Protein AF-A0A4W3GXU7-F1 (afdb_monomer_lite)

Organism: Callorhinchus milii (NCBI:txid7868)

pLDDT: mean 73.42, std 21.97, range [30.02, 97.31]

InterPro domains:
  IPR004870 Nucleoporin, Nup155-like [PTHR10350] (1-110)
  IPR014908 Nucleoporin, Nup133/Nup155-like, N-terminal [PF08801] (3-109)

Foldseek 3Di:
DDDDPDDPDDDDPVPWDWQDWDAAPVGWIWTWTLQRWIKTWDAADDADPPRDRIDIATPVDDPVPVVDPPVCVVVNVDRFTFNDWDADNVQQWIWTATPQGKIKIWRHDPDPNDIAIWTWDFHDPDDPDDDDGFGWTWGQDPNDTDTDGD

Secondary structure (DSSP, 8-state):
----SS-S-----TTPPEEEEEE-TT--EEEEETTS-EEEEEE-SS-BTTB-SEEEEESS--TTGGGS-HHHHTTT-S---EEEEEEETTTTEEEEEETT-EEEEEEEPSSTT-EEEEEEE-----SSS------EEEEEETTEEEEEE-

Sequence (150 aa):
MQLLPDPLYSIPTDNTYLLAVTATDTGRIFLAGKDGCLYEIAYQAEAGWFSQRCRKINHSKSSLSFLVPSVLQFTFSEDDPIVQIAIDNSRNILYTRSERGVLQVLGLSEVVGVTGRAVVKWRSDGGCDGGRWGLGVAVMQDGGWWAGLH

Radius of gyration: 17.73 Å; chains: 1; bounding box: 51×45×39 Å

Structure (mmCIF, N/CA/C/O backbone):
data_AF-A0A4W3GXU7-F1
#
_entry.id   AF-A0A4W3GXU7-F1
#
loop_
_atom_site.group_PDB
_atom_site.id
_atom_site.type_symbol
_atom_site.label_atom_id
_atom_site.label_alt_id
_atom_site.label_comp_id
_atom_site.label_asym_id
_atom_site.label_entity_id
_atom_site.label_seq_id
_atom_site.pdbx_PDB_ins_code
_atom_site.Cartn_x
_atom_site.Cartn_y
_atom_site.Cartn_z
_atom_site.occupancy
_atom_site.B_iso_or_equiv
_atom_site.auth_seq_id
_atom_site.auth_comp_id
_atom_site.auth_asym_id
_atom_site.auth_atom_id
_atom_site.pdbx_PDB_model_num
ATOM 1 N N . MET A 1 1 ? 1.043 -22.801 -15.340 1.00 76.06 1 MET A N 1
ATOM 2 C CA . MET A 1 1 ? 1.556 -21.727 -14.464 1.00 76.06 1 MET A CA 1
ATOM 3 C C . MET A 1 1 ? 3.051 -21.948 -14.320 1.00 76.06 1 MET A C 1
ATOM 5 O O . MET A 1 1 ? 3.429 -23.037 -13.912 1.00 76.06 1 MET A O 1
ATOM 9 N N . GLN A 1 2 ? 3.882 -20.994 -14.737 1.00 88.38 2 GLN A N 1
ATOM 10 C CA . GLN A 1 2 ? 5.342 -21.075 -14.633 1.00 88.38 2 GLN A CA 1
ATOM 11 C C . GLN A 1 2 ? 5.803 -19.963 -13.693 1.00 88.38 2 GLN A C 1
ATOM 13 O O . GLN A 1 2 ? 5.392 -18.817 -13.862 1.00 88.38 2 GLN A O 1
ATOM 18 N N . LEU A 1 3 ? 6.609 -20.313 -12.694 1.00 88.06 3 LEU A N 1
ATOM 19 C CA . LEU A 1 3 ? 7.174 -19.375 -11.731 1.00 88.06 3 LEU A CA 1
ATOM 20 C C . LEU A 1 3 ? 8.669 -19.235 -12.005 1.00 88.06 3 LEU A C 1
ATOM 22 O O . LEU A 1 3 ? 9.339 -20.225 -12.302 1.00 88.06 3 LEU A O 1
ATOM 26 N N . LEU A 1 4 ? 9.177 -18.008 -11.925 1.00 90.31 4 LEU A N 1
ATOM 27 C CA . LEU A 1 4 ? 10.616 -17.772 -11.925 1.00 90.31 4 LEU A CA 1
ATOM 28 C C . LEU A 1 4 ? 11.176 -18.184 -10.553 1.00 90.31 4 LEU A C 1
ATOM 30 O O . LEU A 1 4 ? 10.525 -17.904 -9.544 1.00 90.31 4 LEU A O 1
ATOM 34 N N . PRO A 1 5 ? 12.338 -18.857 -10.499 1.00 90.56 5 PRO A N 1
ATOM 35 C CA . PRO A 1 5 ? 12.931 -19.291 -9.235 1.00 90.56 5 PRO A CA 1
ATOM 36 C C . PRO A 1 5 ? 13.410 -18.106 -8.388 1.00 90.56 5 PRO A C 1
ATOM 38 O O . PRO A 1 5 ? 13.299 -18.149 -7.165 1.00 90.56 5 PRO A O 1
ATOM 41 N N . ASP A 1 6 ? 13.881 -17.040 -9.039 1.00 90.19 6 ASP A N 1
ATOM 42 C CA . ASP A 1 6 ? 14.422 -15.859 -8.375 1.00 90.19 6 ASP A CA 1
ATOM 43 C C . ASP A 1 6 ? 13.421 -14.692 -8.388 1.00 90.19 6 ASP A C 1
ATOM 45 O O . ASP A 1 6 ? 12.804 -14.409 -9.426 1.00 90.19 6 ASP A O 1
ATOM 49 N N . PRO A 1 7 ? 13.255 -13.975 -7.260 1.00 87.75 7 PRO A N 1
ATOM 50 C CA . PRO A 1 7 ? 12.378 -12.817 -7.201 1.00 87.75 7 PRO A CA 1
ATOM 51 C C . PRO A 1 7 ? 12.938 -11.671 -8.051 1.00 87.75 7 PRO A C 1
ATOM 53 O O . PRO A 1 7 ? 14.079 -11.247 -7.881 1.00 87.75 7 PRO A O 1
ATOM 56 N N . LEU A 1 8 ? 12.102 -11.115 -8.933 1.00 87.44 8 LEU A N 1
ATOM 57 C CA . LEU A 1 8 ? 12.477 -9.972 -9.778 1.00 87.44 8 LEU A CA 1
ATOM 58 C C . LEU A 1 8 ? 12.720 -8.690 -8.970 1.00 87.44 8 LEU A C 1
ATOM 60 O O . LEU A 1 8 ? 13.544 -7.860 -9.354 1.00 87.44 8 LEU A O 1
ATOM 64 N N . TYR A 1 9 ? 11.998 -8.526 -7.861 1.00 90.44 9 TYR A N 1
ATOM 65 C CA . TYR A 1 9 ? 12.075 -7.357 -6.995 1.00 90.44 9 TYR A CA 1
ATOM 66 C C . TYR A 1 9 ? 12.055 -7.779 -5.527 1.00 90.44 9 TYR A C 1
ATOM 68 O O . TYR A 1 9 ? 11.323 -8.691 -5.146 1.00 90.44 9 TYR A O 1
ATOM 76 N N . SER A 1 10 ? 12.829 -7.075 -4.703 1.00 89.56 10 SER A N 1
ATOM 77 C CA . SER A 1 10 ? 12.830 -7.216 -3.248 1.00 89.56 10 SER A CA 1
ATOM 78 C C . SER A 1 10 ? 12.855 -5.831 -2.611 1.00 89.56 10 SER A C 1
ATOM 80 O O . SER A 1 10 ? 13.608 -4.960 -3.045 1.00 89.56 10 SER A O 1
ATOM 82 N N . ILE A 1 11 ? 12.003 -5.621 -1.609 1.00 91.50 11 ILE A N 1
ATOM 83 C CA . ILE A 1 11 ? 11.901 -4.373 -0.851 1.00 91.50 11 ILE A CA 1
ATOM 84 C C . ILE A 1 11 ? 11.815 -4.720 0.637 1.00 91.50 11 ILE A C 1
ATOM 86 O O . ILE A 1 11 ? 11.010 -5.579 1.008 1.00 91.50 11 ILE A O 1
ATOM 90 N N . PRO A 1 12 ? 12.573 -4.031 1.507 1.00 91.81 12 PRO A N 1
ATOM 91 C CA . PRO A 1 12 ? 12.447 -4.203 2.945 1.00 91.81 12 PRO A CA 1
ATOM 92 C C . PRO A 1 12 ? 11.110 -3.656 3.469 1.00 91.81 12 PRO A C 1
ATOM 94 O O . PRO A 1 12 ? 10.618 -2.586 3.094 1.00 91.81 12 PRO A O 1
ATOM 97 N N . THR A 1 13 ? 10.518 -4.376 4.417 1.00 89.62 13 THR A N 1
ATOM 98 C CA . THR A 1 13 ? 9.303 -3.925 5.108 1.00 89.62 13 THR A CA 1
ATOM 99 C C . THR A 1 13 ? 9.591 -2.904 6.211 1.00 89.62 13 THR A C 1
ATOM 101 O O . THR A 1 13 ? 8.652 -2.335 6.756 1.00 89.62 13 THR A O 1
ATOM 104 N N . ASP A 1 14 ? 10.862 -2.597 6.487 1.00 88.31 14 ASP A N 1
ATOM 105 C CA . ASP A 1 14 ? 11.323 -1.658 7.522 1.00 88.31 14 ASP A CA 1
ATOM 106 C C . ASP A 1 14 ? 10.678 -1.936 8.890 1.00 88.31 14 ASP A C 1
ATOM 108 O O . ASP A 1 14 ? 10.108 -1.052 9.524 1.00 88.31 14 ASP A O 1
ATOM 112 N N . ASN A 1 15 ? 10.706 -3.206 9.312 1.00 87.88 15 ASN A N 1
ATOM 113 C CA . ASN A 1 15 ? 10.102 -3.710 10.555 1.00 87.88 15 ASN A CA 1
ATOM 114 C C . ASN A 1 15 ? 8.588 -3.455 10.700 1.00 87.88 15 ASN A C 1
ATOM 116 O O . ASN A 1 15 ? 8.032 -3.625 11.784 1.00 87.88 15 ASN A O 1
ATOM 120 N N . THR A 1 16 ? 7.901 -3.095 9.615 1.00 89.81 16 THR A N 1
ATOM 121 C CA . THR A 1 16 ? 6.445 -2.945 9.598 1.00 89.81 16 THR A CA 1
ATOM 122 C C . THR A 1 16 ? 5.798 -4.253 9.161 1.00 89.81 16 THR A C 1
ATOM 124 O O . THR A 1 16 ? 6.088 -4.775 8.084 1.00 89.81 16 THR A O 1
ATOM 127 N N . TYR A 1 17 ? 4.893 -4.787 9.980 1.00 93.06 17 TYR A N 1
ATOM 128 C CA . TYR A 1 17 ? 4.062 -5.919 9.576 1.00 93.06 17 TYR A CA 1
ATOM 129 C C . TYR A 1 17 ? 3.028 -5.456 8.551 1.00 93.06 17 TYR A C 1
ATOM 131 O O . TYR A 1 17 ? 2.272 -4.520 8.813 1.00 93.06 17 TYR A O 1
ATOM 139 N N . LEU A 1 18 ? 2.998 -6.116 7.395 1.00 95.31 18 LEU A N 1
ATOM 140 C CA . LEU A 1 18 ? 2.018 -5.859 6.346 1.00 95.31 18 LEU A CA 1
ATOM 141 C C . LEU A 1 18 ? 0.809 -6.773 6.563 1.00 95.31 18 LEU A C 1
ATOM 143 O O . LEU A 1 18 ? 0.961 -7.990 6.629 1.00 95.31 18 LEU A O 1
ATOM 147 N N . LEU A 1 19 ? -0.375 -6.183 6.706 1.00 95.94 19 LEU A N 1
ATOM 148 C CA . LEU A 1 19 ? -1.610 -6.877 7.081 1.00 95.94 19 LEU A CA 1
ATOM 149 C C . LEU A 1 19 ? -2.498 -7.214 5.881 1.00 95.94 19 LEU A C 1
ATOM 151 O O . LEU A 1 19 ? -3.242 -8.189 5.921 1.00 95.94 19 LEU A O 1
ATOM 155 N N . ALA A 1 20 ? -2.417 -6.425 4.812 1.00 95.75 20 ALA A N 1
ATOM 156 C CA . ALA A 1 20 ? -3.168 -6.649 3.585 1.00 95.75 20 ALA A CA 1
ATOM 157 C C . ALA A 1 20 ? -2.375 -6.167 2.367 1.00 95.75 20 ALA A C 1
ATOM 159 O O . ALA A 1 20 ? -1.581 -5.229 2.460 1.00 95.75 20 ALA A O 1
ATOM 160 N N . VAL A 1 21 ? -2.632 -6.797 1.223 1.00 96.81 21 VAL A N 1
ATOM 161 C CA . VAL A 1 21 ? -2.123 -6.401 -0.092 1.00 96.81 21 VAL A CA 1
ATOM 162 C C . VAL A 1 21 ? -3.278 -6.370 -1.081 1.00 96.81 21 VAL A C 1
ATOM 164 O O . VAL A 1 21 ? -4.160 -7.227 -1.045 1.00 96.81 21 VAL A O 1
ATOM 167 N N . THR A 1 22 ? -3.282 -5.377 -1.958 1.00 97.31 22 THR A N 1
ATOM 168 C CA . THR A 1 22 ? -4.225 -5.294 -3.074 1.00 97.31 22 THR A CA 1
ATOM 169 C C . THR A 1 22 ? -3.570 -4.593 -4.260 1.00 97.31 22 THR A C 1
ATOM 171 O O . THR A 1 22 ? -2.503 -3.991 -4.114 1.00 97.31 22 THR A O 1
ATOM 174 N N . ALA A 1 23 ? -4.190 -4.674 -5.432 1.00 95.81 23 ALA A N 1
ATOM 175 C CA . ALA A 1 23 ? -3.689 -4.032 -6.635 1.00 95.81 23 ALA A CA 1
ATOM 176 C C . ALA A 1 23 ? -4.809 -3.417 -7.479 1.00 95.81 23 ALA A C 1
ATOM 178 O O . ALA A 1 23 ? -5.954 -3.872 -7.436 1.00 95.81 23 ALA A O 1
ATOM 179 N N . THR A 1 24 ? -4.463 -2.383 -8.244 1.00 95.50 24 THR A N 1
ATOM 180 C CA . THR A 1 24 ? -5.329 -1.824 -9.290 1.00 95.50 24 THR A CA 1
ATOM 181 C C . THR A 1 24 ? -5.250 -2.668 -10.561 1.00 95.50 24 THR A C 1
ATOM 183 O O . THR A 1 24 ? -4.311 -3.442 -10.759 1.00 95.50 24 THR A O 1
ATOM 186 N N . ASP A 1 25 ? -6.205 -2.476 -11.467 1.00 95.00 25 ASP A N 1
ATOM 187 C CA . ASP A 1 25 ? -6.162 -3.031 -12.830 1.00 95.00 25 ASP A CA 1
ATOM 188 C C . ASP A 1 25 ? -4.973 -2.512 -13.662 1.00 95.00 25 ASP A C 1
ATOM 190 O O . ASP A 1 25 ? -4.452 -3.219 -14.522 1.00 95.00 25 ASP A O 1
ATOM 194 N N . THR A 1 26 ? -4.487 -1.312 -13.346 1.00 91.75 26 THR A N 1
ATOM 195 C CA . THR A 1 26 ? -3.269 -0.711 -13.906 1.00 91.75 26 THR A CA 1
ATOM 196 C C . THR A 1 26 ? -1.969 -1.283 -13.330 1.00 91.75 26 THR A C 1
ATOM 198 O O . THR A 1 26 ? -0.884 -0.877 -13.744 1.00 91.75 26 THR A O 1
ATOM 201 N N . GLY A 1 27 ? -2.045 -2.228 -12.386 1.00 92.44 27 GLY A N 1
ATOM 202 C CA . GLY A 1 27 ? -0.886 -2.922 -11.816 1.00 92.44 27 GLY A CA 1
ATOM 203 C C . GLY A 1 27 ? -0.228 -2.224 -10.622 1.00 92.44 27 GLY A C 1
ATOM 204 O O . GLY A 1 27 ? 0.802 -2.682 -10.138 1.00 92.44 27 GLY A O 1
ATOM 205 N N . ARG A 1 28 ? -0.802 -1.140 -10.092 1.00 94.50 28 ARG A N 1
ATOM 206 C CA . ARG A 1 28 ? -0.280 -0.500 -8.872 1.00 94.50 28 ARG A CA 1
ATOM 207 C C . ARG A 1 28 ? -0.553 -1.397 -7.675 1.00 94.50 28 ARG A C 1
ATOM 209 O O . ARG A 1 28 ? -1.663 -1.900 -7.541 1.00 94.50 28 ARG A O 1
ATOM 216 N N . ILE A 1 29 ? 0.429 -1.566 -6.793 1.00 95.81 29 ILE A N 1
ATOM 217 C CA . ILE A 1 29 ? 0.332 -2.463 -5.634 1.00 95.81 29 ILE A CA 1
ATOM 218 C C . ILE A 1 29 ? 0.310 -1.637 -4.352 1.00 95.81 29 ILE A C 1
ATOM 220 O O . ILE A 1 29 ? 1.213 -0.834 -4.110 1.00 95.81 29 ILE A O 1
ATOM 224 N N . PHE A 1 30 ? -0.689 -1.884 -3.510 1.00 96.56 30 PHE A N 1
ATOM 225 C CA . PHE A 1 30 ? -0.872 -1.220 -2.225 1.00 96.56 30 PHE A CA 1
ATOM 226 C C . PHE A 1 30 ? -0.776 -2.207 -1.069 1.00 96.56 30 PHE A C 1
ATOM 228 O O . PHE A 1 30 ? -1.249 -3.341 -1.163 1.00 96.56 30 PHE A O 1
ATOM 235 N N . LEU A 1 31 ? -0.188 -1.754 0.036 1.00 96.69 31 LEU A N 1
ATOM 236 C CA . LEU A 1 31 ? 0.035 -2.542 1.241 1.00 96.69 31 LEU A CA 1
ATOM 237 C C . LEU A 1 31 ? -0.496 -1.799 2.468 1.00 96.69 31 LEU A C 1
ATOM 239 O O . LEU A 1 31 ? -0.266 -0.600 2.628 1.00 96.69 31 LEU A O 1
ATOM 243 N N . ALA A 1 32 ? -1.166 -2.529 3.351 1.00 95.38 32 ALA A N 1
ATOM 244 C CA . ALA A 1 32 ? -1.626 -2.030 4.639 1.00 95.38 32 ALA A CA 1
ATOM 245 C C . ALA A 1 32 ? -0.601 -2.356 5.723 1.00 95.38 32 ALA A C 1
ATOM 247 O O . ALA A 1 32 ? -0.272 -3.526 5.916 1.00 95.38 32 ALA A O 1
ATOM 248 N N . GLY A 1 33 ? -0.106 -1.349 6.434 1.00 93.44 33 GLY A N 1
ATOM 249 C CA . GLY A 1 33 ? 0.798 -1.526 7.563 1.00 93.44 33 GLY A CA 1
ATOM 250 C C . GLY A 1 33 ? 0.072 -1.619 8.906 1.00 93.44 33 GLY A C 1
ATOM 251 O O . GLY A 1 33 ? -0.959 -0.979 9.137 1.00 93.44 33 GLY A O 1
ATOM 252 N N . LYS A 1 34 ? 0.650 -2.403 9.823 1.00 92.69 34 LYS A N 1
ATOM 253 C CA . LYS A 1 34 ? 0.233 -2.465 11.234 1.00 92.69 34 LYS A CA 1
ATOM 254 C C . LYS A 1 34 ? 0.436 -1.135 11.971 1.00 92.69 34 LYS A C 1
ATOM 256 O O . LYS A 1 34 ? -0.255 -0.859 12.937 1.00 92.69 34 LYS A O 1
ATOM 261 N N . ASP A 1 35 ? 1.337 -0.301 11.475 1.00 88.81 35 ASP A N 1
ATOM 262 C CA . ASP A 1 35 ? 1.608 1.069 11.924 1.00 88.81 35 ASP A CA 1
ATOM 263 C C . ASP A 1 35 ? 0.558 2.094 11.440 1.00 88.81 35 ASP A C 1
ATOM 265 O O . ASP A 1 35 ? 0.801 3.302 11.449 1.00 88.81 35 ASP A O 1
ATOM 269 N N . GLY A 1 36 ? -0.577 1.627 10.908 1.00 88.81 36 GLY A N 1
ATOM 270 C CA . GLY A 1 36 ? -1.623 2.482 10.347 1.00 88.81 36 GLY A CA 1
ATOM 271 C C . GLY A 1 36 ? -1.227 3.195 9.050 1.00 88.81 36 GLY A C 1
ATOM 272 O O . GLY A 1 36 ? -1.917 4.121 8.610 1.00 88.81 36 GLY A O 1
ATOM 273 N N . CYS A 1 37 ? -0.119 2.799 8.41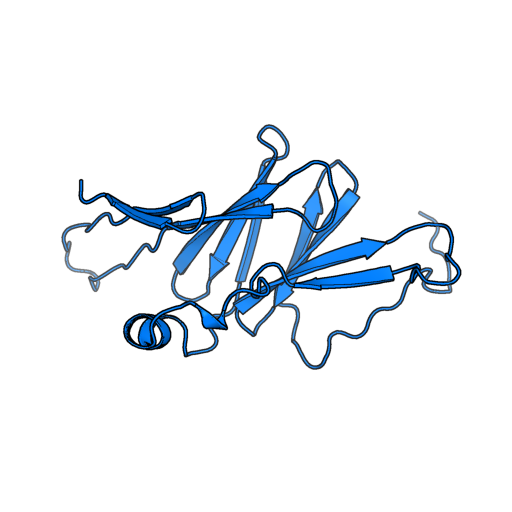3 1.00 89.31 37 CYS A N 1
ATOM 274 C CA . CYS A 1 37 ? 0.334 3.417 7.173 1.00 89.31 37 CYS A CA 1
ATOM 275 C C . CYS A 1 37 ? -0.130 2.651 5.929 1.00 89.31 37 CYS A C 1
ATOM 277 O O . CYS A 1 37 ? -0.059 1.425 5.859 1.00 89.31 37 CYS A O 1
ATOM 279 N N . LEU A 1 38 ? -0.581 3.395 4.916 1.00 92.38 38 LEU A N 1
ATOM 280 C CA . LEU A 1 38 ? -0.797 2.872 3.572 1.00 92.38 38 LEU A CA 1
ATOM 281 C C . LEU A 1 38 ? 0.492 3.041 2.769 1.00 92.38 38 LEU A C 1
ATOM 283 O O . LEU A 1 38 ? 1.032 4.148 2.672 1.00 92.38 38 LEU A O 1
ATOM 287 N N . TYR A 1 39 ? 0.949 1.956 2.159 1.00 93.88 39 TYR A N 1
ATOM 288 C CA . TYR A 1 39 ? 2.136 1.942 1.318 1.00 93.88 39 TYR A CA 1
ATOM 289 C C . TYR A 1 39 ? 1.784 1.612 -0.130 1.00 93.88 39 TYR A C 1
ATOM 291 O O . TYR A 1 39 ? 0.884 0.818 -0.386 1.00 93.88 39 TYR A O 1
ATOM 299 N N . GLU A 1 40 ? 2.523 2.182 -1.075 1.00 94.69 40 GLU A N 1
ATOM 300 C CA . GLU A 1 40 ? 2.505 1.804 -2.489 1.00 94.69 40 GLU A CA 1
ATOM 301 C C . GLU A 1 40 ? 3.878 1.261 -2.885 1.00 94.69 40 GLU A C 1
ATOM 303 O O . GLU A 1 40 ? 4.912 1.857 -2.566 1.00 94.69 40 GLU A O 1
ATOM 308 N N . ILE A 1 41 ? 3.892 0.129 -3.586 1.00 94.69 41 ILE A N 1
ATOM 309 C CA . ILE A 1 41 ? 5.103 -0.411 -4.196 1.00 94.69 41 ILE A CA 1
ATOM 310 C C . ILE A 1 41 ? 5.191 0.105 -5.625 1.00 94.69 41 ILE A C 1
ATOM 312 O O . ILE A 1 41 ? 4.437 -0.312 -6.501 1.00 94.69 41 ILE A O 1
ATOM 316 N N . ALA A 1 42 ? 6.136 1.011 -5.850 1.00 92.19 42 ALA A N 1
ATOM 317 C CA . ALA A 1 42 ? 6.450 1.525 -7.170 1.00 92.19 42 ALA A CA 1
ATOM 318 C C . ALA A 1 42 ? 7.604 0.717 -7.759 1.00 92.19 42 ALA A C 1
ATOM 320 O O . ALA A 1 42 ? 8.689 0.682 -7.176 1.00 92.19 42 ALA A O 1
ATOM 321 N N . TYR A 1 43 ? 7.375 0.094 -8.910 1.00 92.50 43 TYR A N 1
ATOM 322 C CA . TYR A 1 43 ? 8.355 -0.733 -9.603 1.00 92.50 43 TYR A CA 1
ATOM 323 C C . TYR A 1 43 ? 8.484 -0.322 -11.073 1.00 92.50 43 TYR A C 1
ATOM 325 O O . TYR A 1 43 ? 7.542 0.189 -11.673 1.00 92.50 43 TYR A O 1
ATOM 333 N N . GLN A 1 44 ? 9.661 -0.540 -11.655 1.00 89.50 44 GLN A N 1
ATOM 334 C CA . GLN A 1 44 ? 9.977 -0.206 -13.043 1.00 89.50 44 GLN A CA 1
ATOM 335 C C . GLN A 1 44 ? 11.002 -1.192 -13.617 1.00 89.50 44 GLN A C 1
ATOM 337 O O . GLN A 1 44 ? 11.850 -1.732 -12.901 1.00 89.50 44 GLN A O 1
ATOM 342 N N . ALA A 1 45 ? 10.934 -1.414 -14.932 1.00 85.50 45 ALA A N 1
ATOM 343 C CA . ALA A 1 45 ? 11.788 -2.385 -15.608 1.00 85.50 45 ALA A CA 1
ATOM 344 C C . ALA A 1 45 ? 13.273 -1.993 -15.559 1.00 85.50 45 ALA A C 1
ATOM 346 O O . ALA A 1 45 ? 14.109 -2.845 -15.257 1.00 85.50 45 ALA A O 1
ATOM 347 N N . GLU A 1 46 ? 13.599 -0.722 -15.795 1.00 81.69 46 GLU A N 1
ATOM 348 C CA . GLU A 1 46 ? 14.981 -0.242 -15.890 1.00 81.69 46 GLU A CA 1
ATOM 349 C C . GLU A 1 46 ? 15.418 0.524 -14.638 1.00 81.69 46 GLU A C 1
ATOM 351 O O . GLU A 1 46 ? 14.642 1.255 -14.025 1.00 81.69 46 GLU A O 1
ATOM 356 N N . ALA A 1 47 ? 16.680 0.358 -14.239 1.00 75.00 47 ALA A N 1
ATOM 357 C CA . ALA A 1 47 ? 17.289 1.216 -13.229 1.00 75.00 47 ALA A CA 1
ATOM 358 C C . ALA A 1 47 ? 17.803 2.483 -13.917 1.00 75.00 47 ALA A C 1
ATOM 360 O O . ALA A 1 47 ? 18.566 2.396 -14.877 1.00 75.00 47 ALA A O 1
ATOM 361 N N . GLY A 1 48 ? 17.426 3.653 -13.408 1.00 76.75 48 GLY A N 1
ATOM 362 C CA . GLY A 1 48 ? 18.102 4.892 -13.783 1.00 76.75 48 GLY A CA 1
ATOM 363 C C . GLY A 1 48 ? 19.335 5.096 -12.907 1.00 76.75 48 GLY A C 1
ATOM 364 O O . GLY A 1 48 ? 19.384 4.593 -11.788 1.00 76.75 48 GLY A O 1
ATOM 365 N N . TRP A 1 49 ? 20.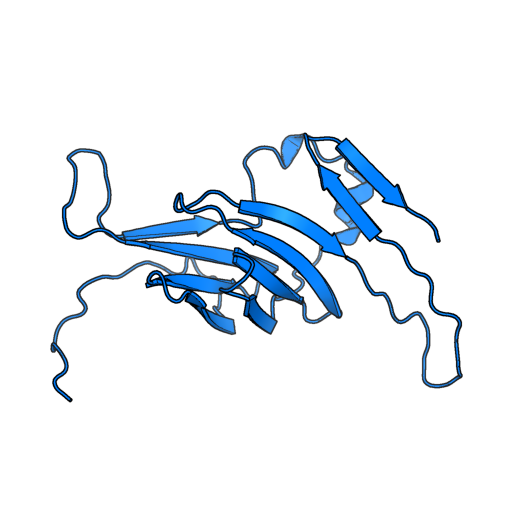287 5.917 -13.352 1.00 73.56 49 TRP A N 1
ATOM 366 C CA . TRP A 1 49 ? 21.457 6.300 -12.542 1.00 73.56 49 TRP A CA 1
ATOM 367 C C . TRP A 1 49 ? 21.074 6.842 -11.147 1.00 73.56 49 TRP A C 1
ATOM 369 O O . TRP A 1 49 ? 21.788 6.628 -10.172 1.00 73.56 49 TRP A O 1
ATOM 379 N N . PHE A 1 50 ? 19.911 7.494 -11.038 1.00 68.62 50 PHE A N 1
ATOM 380 C CA . PHE A 1 50 ? 19.349 8.009 -9.782 1.00 68.62 50 PHE A CA 1
ATOM 381 C C . PHE A 1 50 ? 18.012 7.355 -9.386 1.00 68.62 50 PHE A C 1
ATOM 383 O O . PHE A 1 50 ? 17.338 7.845 -8.482 1.00 68.62 50 PHE A O 1
ATOM 390 N N . SER A 1 51 ? 17.585 6.282 -10.063 1.00 70.94 51 SER A N 1
ATOM 391 C CA . SER A 1 51 ? 16.239 5.716 -9.897 1.00 70.94 51 SER A CA 1
ATOM 392 C C . SER A 1 51 ? 16.287 4.220 -9.602 1.00 70.94 51 SER A C 1
ATOM 394 O O . SER A 1 51 ? 16.756 3.422 -10.415 1.00 70.94 51 SER A O 1
ATOM 396 N N . GLN A 1 52 ? 15.790 3.851 -8.421 1.00 79.94 52 GLN A N 1
ATOM 397 C CA . GLN A 1 52 ? 15.666 2.464 -7.983 1.00 79.94 52 GLN A CA 1
ATOM 398 C C . GLN A 1 52 ? 14.584 1.742 -8.796 1.00 79.94 52 GLN A C 1
ATOM 400 O O . GLN A 1 52 ? 13.519 2.298 -9.050 1.00 79.94 52 GLN A O 1
ATOM 405 N N . ARG A 1 53 ? 14.826 0.471 -9.139 1.00 87.75 53 ARG A N 1
ATOM 406 C CA . ARG A 1 53 ? 13.854 -0.368 -9.869 1.00 87.75 53 ARG A CA 1
ATOM 407 C C . ARG A 1 53 ? 12.598 -0.678 -9.062 1.00 87.75 53 ARG A C 1
ATOM 409 O O . ARG A 1 53 ? 11.578 -1.020 -9.643 1.00 87.75 53 ARG A O 1
ATOM 416 N N . CYS A 1 54 ? 12.685 -0.601 -7.738 1.00 90.88 54 CYS A N 1
ATOM 417 C CA . CYS A 1 54 ? 11.581 -0.856 -6.830 1.00 90.88 54 CYS A CA 1
ATOM 418 C C . CYS A 1 54 ? 11.739 0.033 -5.593 1.00 90.88 54 CYS A C 1
ATOM 420 O O . CYS A 1 54 ? 12.822 0.087 -5.009 1.00 90.88 54 CYS A O 1
ATOM 422 N N . ARG A 1 55 ? 10.682 0.741 -5.190 1.00 90.56 55 ARG A N 1
ATOM 423 C CA . ARG A 1 55 ? 10.661 1.554 -3.968 1.00 90.56 55 ARG A CA 1
ATOM 424 C C . ARG A 1 55 ? 9.316 1.468 -3.256 1.00 90.56 55 ARG A C 1
ATOM 426 O O . ARG A 1 55 ? 8.270 1.342 -3.890 1.00 90.56 55 ARG A O 1
ATOM 433 N N . LYS A 1 56 ? 9.357 1.605 -1.933 1.00 91.75 56 LYS A N 1
ATOM 434 C CA . LYS A 1 56 ? 8.176 1.721 -1.073 1.00 91.75 56 LYS A CA 1
ATOM 435 C C . LYS A 1 56 ? 7.849 3.195 -0.850 1.00 91.75 56 LYS A C 1
ATOM 437 O O . LYS A 1 56 ? 8.699 3.948 -0.383 1.00 91.75 56 LYS A O 1
ATOM 442 N N . ILE A 1 57 ? 6.631 3.602 -1.179 1.00 90.12 57 ILE A N 1
ATOM 443 C CA . ILE A 1 57 ? 6.113 4.963 -0.994 1.00 90.12 57 ILE A CA 1
ATOM 444 C C . ILE A 1 57 ? 5.113 4.928 0.162 1.00 90.12 57 ILE A C 1
ATOM 446 O O . ILE A 1 57 ? 4.254 4.053 0.186 1.00 90.12 57 ILE A O 1
ATOM 450 N N . ASN A 1 58 ? 5.216 5.847 1.125 1.00 89.44 58 ASN A N 1
ATOM 451 C CA . ASN A 1 58 ? 4.255 5.970 2.228 1.00 89.44 58 ASN A CA 1
ATOM 452 C C . ASN A 1 58 ? 3.247 7.089 1.918 1.00 89.44 58 ASN A C 1
ATOM 454 O O . ASN A 1 58 ? 3.633 8.251 1.809 1.00 89.44 58 ASN A O 1
ATOM 458 N N . HIS A 1 59 ? 1.965 6.735 1.813 1.00 85.44 59 HIS A N 1
ATOM 459 C CA . HIS A 1 59 ? 0.857 7.659 1.528 1.00 85.44 59 HIS A CA 1
ATOM 460 C C . HIS A 1 59 ? 0.185 8.225 2.783 1.00 85.44 59 HIS A C 1
ATOM 462 O O . HIS A 1 59 ? -0.591 9.177 2.714 1.00 85.44 59 HIS A O 1
ATOM 468 N N . SER A 1 60 ? 0.479 7.662 3.955 1.00 76.44 60 SER A N 1
ATOM 469 C CA . SER A 1 60 ? -0.030 8.160 5.237 1.00 76.44 60 SER A CA 1
ATOM 470 C C . SER A 1 60 ? 0.799 9.320 5.790 1.00 76.44 60 SER A C 1
ATOM 472 O O . SER A 1 60 ? 0.252 10.161 6.505 1.00 76.44 60 SER A O 1
ATOM 474 N N . LYS A 1 61 ? 2.090 9.387 5.446 1.00 63.84 61 LYS A N 1
ATOM 475 C CA . LYS A 1 61 ? 3.038 10.422 5.878 1.00 63.84 61 LYS A CA 1
ATOM 476 C C . LYS A 1 61 ? 3.437 11.309 4.697 1.00 63.84 61 LYS A C 1
ATOM 478 O O . LYS A 1 61 ? 4.561 11.233 4.212 1.00 63.84 61 LYS A O 1
ATOM 483 N N . SER A 1 62 ? 2.535 12.169 4.223 1.00 50.53 62 SER A N 1
ATOM 484 C CA . SER A 1 62 ? 2.972 13.266 3.351 1.00 50.53 62 SER A CA 1
ATOM 485 C C . SER A 1 62 ? 3.867 14.218 4.147 1.00 50.53 62 SER A C 1
ATOM 487 O O . SER A 1 62 ? 3.622 14.483 5.324 1.00 50.53 62 SER A O 1
ATOM 489 N N . SER A 1 63 ? 4.889 14.745 3.482 1.00 43.31 63 SER A N 1
ATOM 490 C CA . SER A 1 63 ? 5.976 15.625 3.944 1.00 43.31 63 SER A CA 1
ATOM 491 C C . SER A 1 63 ? 5.570 16.933 4.658 1.00 43.31 63 SER A C 1
ATOM 493 O O . SER A 1 63 ? 6.416 17.791 4.890 1.00 43.31 63 SER A O 1
ATOM 495 N N . LEU A 1 64 ? 4.298 17.093 5.033 1.00 44.56 64 LEU A N 1
ATOM 496 C CA . LEU A 1 64 ? 3.720 18.252 5.717 1.00 44.56 64 LEU A CA 1
ATOM 497 C C . LEU A 1 64 ? 3.146 17.917 7.106 1.00 44.56 64 LEU A C 1
ATOM 499 O O . LEU A 1 64 ? 2.452 18.742 7.695 1.00 44.56 64 LEU A O 1
ATOM 503 N N . SER A 1 65 ? 3.453 16.746 7.676 1.00 45.12 65 SER A N 1
ATOM 504 C CA . SER A 1 65 ? 3.033 16.373 9.041 1.00 45.12 65 SER A CA 1
ATOM 505 C C . SER A 1 65 ? 3.486 17.366 10.125 1.00 45.12 65 SER A C 1
ATOM 507 O O . SER A 1 65 ? 2.906 17.398 11.206 1.00 45.12 65 SER A O 1
ATOM 509 N N . PHE A 1 66 ? 4.485 18.203 9.828 1.00 44.84 66 PHE A N 1
ATOM 510 C CA . PHE A 1 66 ? 4.948 19.298 10.686 1.00 44.84 66 PHE A CA 1
ATOM 511 C C . PHE A 1 66 ? 3.956 20.465 10.819 1.00 44.84 66 PHE A C 1
ATOM 513 O O . PHE A 1 66 ? 4.085 21.259 11.745 1.00 44.84 66 PHE A O 1
ATOM 520 N N . LEU A 1 67 ? 2.980 20.584 9.914 1.00 47.28 67 LEU A N 1
ATOM 521 C CA . LEU A 1 67 ? 1.985 21.663 9.923 1.00 47.28 67 LEU A CA 1
ATOM 522 C C . LEU A 1 67 ? 0.682 21.270 10.636 1.00 47.28 67 LEU A C 1
ATOM 524 O O . LEU A 1 67 ? -0.243 22.076 10.704 1.00 47.28 67 LEU A O 1
ATOM 528 N N . VAL A 1 68 ? 0.585 20.043 11.160 1.00 45.94 68 VAL A N 1
ATOM 529 C CA . VAL A 1 68 ? -0.608 19.571 11.872 1.00 45.94 68 VAL A CA 1
ATOM 530 C C . VAL A 1 68 ? -0.560 20.068 13.324 1.00 45.94 68 VAL A C 1
ATOM 532 O O . VAL A 1 68 ? 0.359 19.685 14.052 1.00 45.94 68 VAL A O 1
ATOM 535 N N . PRO A 1 69 ? -1.534 20.884 13.781 1.00 43.12 69 PRO A N 1
ATOM 536 C CA . PRO A 1 69 ? -1.585 21.352 15.162 1.00 43.12 69 PRO A CA 1
ATOM 537 C C . PRO A 1 69 ? -1.605 20.181 16.151 1.00 43.12 69 PRO A C 1
ATOM 539 O O . PRO A 1 69 ? -2.367 19.225 15.991 1.00 43.12 69 PRO A O 1
ATOM 542 N N . SER A 1 70 ? -0.803 20.278 17.210 1.00 45.09 70 SER A N 1
ATOM 543 C CA . SER A 1 70 ? -0.609 19.239 18.235 1.00 45.09 70 SER A CA 1
ATOM 544 C C . SER A 1 70 ? -1.896 18.801 18.948 1.00 45.09 70 SER A C 1
ATOM 546 O O . SER A 1 70 ? -1.991 17.668 19.410 1.00 45.09 70 SER A O 1
ATOM 548 N N . VAL A 1 71 ? -2.935 19.640 18.958 1.00 45.47 71 VAL A N 1
ATOM 549 C CA . VAL A 1 71 ? -4.264 19.304 19.503 1.00 45.47 71 VAL A CA 1
ATOM 550 C C . VAL A 1 71 ? -4.941 18.155 18.732 1.00 45.47 71 VAL A C 1
ATOM 552 O O . VAL A 1 71 ? -5.712 17.399 19.315 1.00 45.47 71 VAL A O 1
ATOM 555 N N . LEU A 1 72 ? -4.621 17.964 17.445 1.00 49.28 72 LEU A N 1
ATOM 556 C CA . LEU A 1 72 ? -5.166 16.874 16.622 1.00 49.28 72 LEU A CA 1
ATOM 557 C C . LEU A 1 72 ? -4.302 15.604 16.647 1.00 49.28 72 LEU A C 1
ATOM 559 O O . LEU A 1 72 ? -4.806 14.526 16.323 1.00 49.28 72 LEU A O 1
ATOM 563 N N . GLN A 1 73 ? -3.040 15.689 17.092 1.00 48.91 73 GLN A N 1
ATOM 564 C CA . GLN A 1 73 ? -2.151 14.524 17.225 1.00 48.91 73 GLN A CA 1
ATOM 565 C C . GLN A 1 73 ? -2.710 13.486 18.202 1.00 48.91 73 GLN A C 1
ATOM 567 O O . GLN A 1 73 ? -2.566 12.296 17.950 1.00 48.91 73 GLN A O 1
ATOM 572 N N . PHE A 1 74 ? -3.449 13.920 19.229 1.00 39.31 74 PHE A N 1
ATOM 573 C CA . PHE A 1 74 ? -4.050 13.043 20.242 1.00 39.31 74 PHE A CA 1
ATOM 574 C C . PHE A 1 74 ? -5.097 12.054 19.685 1.00 39.31 74 PHE A C 1
ATOM 576 O O . PHE A 1 74 ? -5.472 11.097 20.356 1.00 39.31 74 PHE A O 1
ATOM 583 N N . THR A 1 75 ? -5.582 12.260 18.452 1.00 47.59 75 THR A N 1
ATOM 584 C CA . THR A 1 75 ? -6.519 11.334 17.781 1.00 47.59 75 THR A CA 1
ATOM 585 C C . THR A 1 75 ? -5.851 10.344 16.823 1.00 47.59 75 THR A C 1
ATOM 587 O O . THR A 1 75 ? -6.526 9.421 16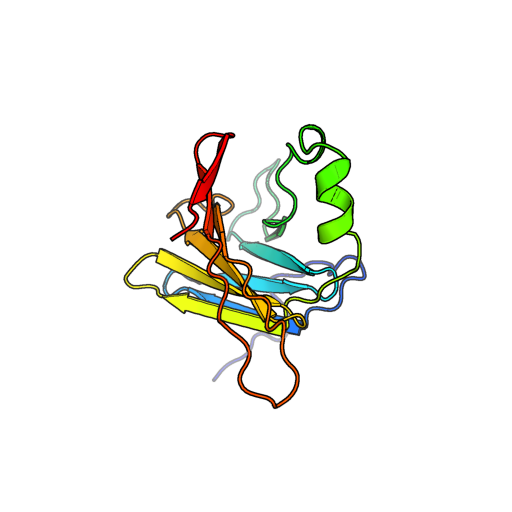.361 1.00 47.59 75 THR A O 1
ATOM 590 N N . PHE A 1 76 ? -4.552 10.519 16.557 1.00 48.41 76 PHE A N 1
ATOM 591 C CA . PHE A 1 76 ? -3.735 9.734 15.620 1.00 48.41 76 PHE A CA 1
ATOM 592 C C . PHE A 1 76 ? -2.472 9.138 16.277 1.00 48.41 76 PHE A C 1
ATOM 594 O O . PHE A 1 76 ? -1.615 8.608 15.578 1.00 48.41 76 PHE A O 1
ATOM 601 N N . SER A 1 77 ? -2.326 9.258 17.601 1.00 45.44 77 SER A N 1
ATOM 602 C CA . SER A 1 77 ? -1.105 8.927 18.353 1.00 45.44 77 SER A CA 1
ATOM 603 C C . SER A 1 77 ? -1.048 7.506 18.928 1.00 45.44 77 SER A C 1
ATOM 605 O O . SER A 1 77 ? -0.111 7.186 19.650 1.00 45.44 77 SER A O 1
ATOM 607 N N . GLU A 1 78 ? -2.009 6.644 18.604 1.00 56.16 78 GLU A N 1
ATOM 608 C CA . GLU A 1 78 ? -1.873 5.198 18.801 1.00 56.16 78 GLU A CA 1
ATOM 609 C C . GLU A 1 78 ? -1.833 4.534 17.429 1.00 56.16 78 GLU A C 1
ATOM 611 O O . GLU A 1 78 ? -2.595 4.936 16.544 1.00 56.16 78 GLU A O 1
ATOM 616 N N . ASP A 1 79 ? -0.957 3.538 17.259 1.00 71.12 79 ASP A N 1
ATOM 617 C CA . ASP A 1 79 ? -0.949 2.694 16.065 1.00 71.12 79 ASP A CA 1
ATOM 618 C C . ASP A 1 79 ? -2.372 2.138 15.873 1.00 71.12 79 ASP A C 1
ATOM 620 O O . ASP A 1 79 ? -2.868 1.372 16.701 1.00 71.12 79 ASP A O 1
ATOM 624 N N . ASP A 1 80 ? -3.059 2.589 14.821 1.00 83.56 80 ASP A N 1
ATOM 625 C CA . ASP A 1 80 ? -4.383 2.114 14.411 1.00 83.56 80 ASP A CA 1
ATOM 626 C C . ASP A 1 80 ? -4.202 1.337 13.102 1.00 83.56 80 ASP A C 1
ATOM 628 O O . ASP A 1 80 ? -4.172 1.948 12.026 1.00 83.56 80 ASP A O 1
ATOM 632 N N . PRO A 1 81 ? -3.992 0.009 13.175 1.00 91.75 81 PRO A N 1
ATOM 633 C CA . PRO A 1 81 ? -3.627 -0.799 12.024 1.00 91.75 81 PRO A CA 1
ATOM 634 C C . PRO A 1 81 ? -4.631 -0.662 10.885 1.00 91.75 81 PRO A C 1
ATOM 636 O O . PRO A 1 81 ? -5.842 -0.716 11.106 1.00 91.75 81 PRO A O 1
ATOM 639 N N . ILE A 1 82 ? -4.149 -0.564 9.644 1.00 93.00 82 ILE A N 1
ATOM 640 C CA . ILE A 1 82 ? -5.033 -0.725 8.487 1.00 93.00 82 ILE A CA 1
ATOM 641 C C . ILE A 1 82 ? -5.278 -2.223 8.312 1.00 93.00 82 ILE A C 1
ATOM 643 O O . ILE A 1 82 ? -4.357 -2.983 8.025 1.00 93.00 82 ILE A O 1
ATOM 647 N N . VAL A 1 83 ? -6.525 -2.650 8.481 1.00 94.81 83 VAL A N 1
ATOM 648 C CA . VAL A 1 83 ? -6.907 -4.071 8.419 1.00 94.81 83 VAL A CA 1
ATOM 649 C C . VAL A 1 83 ? -7.511 -4.45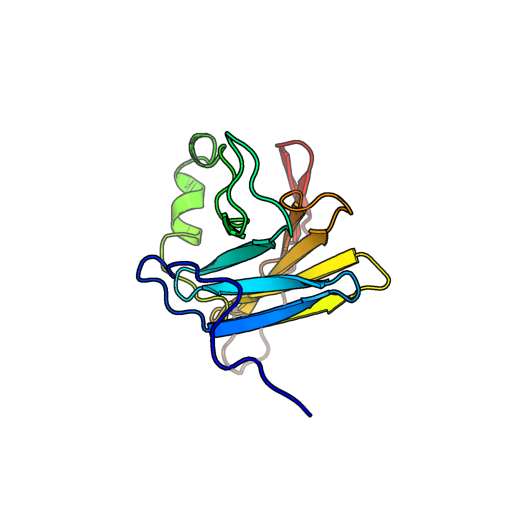8 7.074 1.00 94.81 83 VAL A C 1
ATOM 651 O O . VAL A 1 83 ? -7.592 -5.638 6.748 1.00 94.81 83 VAL A O 1
ATOM 654 N N . GLN A 1 84 ? -7.941 -3.477 6.277 1.00 95.31 84 GLN A N 1
ATOM 655 C CA . GLN A 1 84 ? -8.573 -3.728 4.987 1.00 95.31 84 GLN A CA 1
ATOM 656 C C . GLN A 1 84 ? -8.296 -2.598 3.997 1.00 95.31 84 GLN A C 1
ATOM 658 O O . GLN A 1 84 ? -8.319 -1.418 4.355 1.00 95.31 84 GLN A O 1
ATOM 663 N N . ILE A 1 85 ? -8.092 -2.980 2.735 1.00 96.25 85 ILE A N 1
ATOM 664 C CA . ILE A 1 85 ? -8.025 -2.076 1.586 1.00 96.25 85 ILE A CA 1
ATOM 665 C C . ILE A 1 85 ? -9.035 -2.561 0.543 1.00 96.25 85 ILE A C 1
ATOM 667 O O . ILE A 1 85 ? -9.100 -3.757 0.257 1.00 96.25 85 ILE A O 1
ATOM 671 N N . ALA A 1 86 ? -9.806 -1.644 -0.034 1.00 96.56 86 ALA A N 1
ATOM 672 C CA . ALA A 1 86 ? -10.676 -1.909 -1.175 1.00 96.56 86 ALA A CA 1
ATOM 673 C C . ALA A 1 86 ? -10.419 -0.871 -2.271 1.00 96.56 86 ALA A C 1
ATOM 675 O O . ALA A 1 86 ? -10.213 0.302 -1.971 1.00 96.56 86 ALA A O 1
ATOM 676 N N . ILE A 1 87 ? -10.419 -1.293 -3.533 1.00 95.75 87 ILE A N 1
ATOM 677 C CA . ILE A 1 87 ? -10.154 -0.418 -4.680 1.00 95.75 87 ILE A CA 1
ATOM 678 C C . ILE A 1 87 ? -11.375 -0.425 -5.596 1.00 95.75 87 ILE A C 1
ATOM 680 O O . ILE A 1 87 ? -11.850 -1.487 -5.995 1.00 95.75 87 ILE A O 1
ATOM 684 N N . ASP A 1 88 ? -11.853 0.766 -5.942 1.00 95.25 88 ASP A N 1
ATOM 685 C CA . ASP A 1 88 ? -12.804 0.997 -7.024 1.00 95.25 88 ASP A CA 1
ATOM 686 C C . ASP A 1 88 ? -12.041 1.551 -8.234 1.00 95.25 88 ASP A C 1
ATOM 688 O O . ASP A 1 88 ? -11.776 2.754 -8.330 1.00 95.25 88 ASP A O 1
ATOM 692 N N . ASN A 1 89 ? -11.671 0.655 -9.155 1.00 93.19 89 ASN A N 1
ATOM 693 C CA . ASN A 1 89 ? -10.932 1.022 -10.367 1.00 93.19 89 ASN A CA 1
ATOM 694 C C . ASN A 1 89 ? -11.754 1.940 -11.288 1.00 93.19 89 ASN A C 1
ATOM 696 O O . ASN A 1 89 ? -11.190 2.800 -11.952 1.00 93.19 89 ASN A O 1
ATOM 700 N N . SER A 1 90 ? -13.090 1.833 -11.286 1.00 94.56 90 SER A N 1
ATOM 701 C CA . SER A 1 90 ? -13.945 2.641 -12.171 1.00 94.56 90 SER A CA 1
ATOM 702 C C . SER A 1 90 ? -13.912 4.134 -11.835 1.00 94.56 90 SER A C 1
ATOM 704 O O . SER A 1 90 ? -14.148 4.977 -12.699 1.00 94.56 90 SER A O 1
ATOM 706 N N . ARG A 1 91 ? -13.605 4.462 -10.575 1.00 91.69 91 ARG A N 1
ATOM 707 C CA . ARG A 1 91 ? -13.531 5.837 -10.062 1.00 91.69 91 ARG A CA 1
ATOM 708 C C . ARG A 1 91 ? -12.119 6.259 -9.684 1.00 91.69 91 ARG A C 1
ATOM 710 O O . ARG A 1 91 ? -11.937 7.399 -9.267 1.00 91.69 91 ARG A O 1
ATOM 717 N N . ASN A 1 92 ? -11.146 5.357 -9.802 1.00 90.88 92 ASN A N 1
ATOM 718 C CA . ASN A 1 92 ? -9.795 5.540 -9.284 1.00 90.88 92 ASN A CA 1
ATOM 719 C C . ASN A 1 92 ? -9.807 5.930 -7.796 1.00 90.88 92 ASN A C 1
ATOM 721 O O . ASN A 1 92 ? -9.199 6.920 -7.393 1.00 90.88 92 ASN A O 1
ATOM 725 N N . ILE A 1 93 ? -10.529 5.170 -6.968 1.00 92.62 93 ILE A N 1
ATOM 726 C CA . ILE A 1 93 ? -10.629 5.426 -5.525 1.00 92.62 93 ILE A CA 1
ATOM 727 C C . ILE A 1 93 ? -10.111 4.225 -4.741 1.00 92.62 93 ILE A C 1
ATOM 729 O O . ILE A 1 93 ? -10.476 3.081 -5.008 1.00 92.62 93 ILE A O 1
ATOM 733 N N . LEU A 1 94 ? -9.292 4.500 -3.730 1.00 93.75 94 LEU A N 1
ATOM 734 C CA . LEU A 1 94 ? -8.839 3.532 -2.744 1.00 93.75 94 LEU A CA 1
ATOM 735 C C . LEU A 1 94 ? -9.481 3.834 -1.394 1.00 93.75 94 LEU A C 1
ATOM 737 O O . LEU A 1 94 ? -9.409 4.947 -0.879 1.00 93.75 94 LEU A O 1
ATOM 741 N N . TYR A 1 95 ? -10.075 2.812 -0.801 1.00 92.94 95 TYR A N 1
ATOM 742 C CA . TYR A 1 95 ? -10.641 2.842 0.534 1.00 92.94 95 TYR A CA 1
ATOM 743 C C . TYR A 1 95 ? -9.733 2.078 1.488 1.00 92.94 95 TYR A C 1
ATOM 745 O O . TYR A 1 95 ? -9.313 0.961 1.178 1.00 92.94 95 TYR A O 1
ATOM 753 N N . THR A 1 96 ? -9.473 2.637 2.665 1.00 93.00 96 THR A N 1
ATOM 754 C CA . THR A 1 96 ? -8.881 1.885 3.776 1.00 93.00 96 THR A CA 1
ATOM 755 C C . THR A 1 96 ? -9.834 1.850 4.954 1.00 93.00 96 THR A C 1
ATOM 757 O O . THR A 1 96 ? -10.604 2.786 5.180 1.00 93.00 96 THR A O 1
ATOM 760 N N . ARG A 1 97 ? -9.777 0.755 5.708 1.00 91.50 97 ARG A N 1
ATOM 761 C CA . ARG A 1 97 ? -10.441 0.627 7.001 1.00 91.50 97 ARG A CA 1
ATOM 762 C C . ARG A 1 97 ? -9.405 0.265 8.053 1.00 91.50 97 ARG A C 1
ATOM 764 O O . ARG A 1 97 ? -8.662 -0.704 7.877 1.00 91.50 97 ARG A O 1
ATOM 771 N N . SER A 1 98 ? -9.386 1.025 9.139 1.00 89.00 98 SER A N 1
ATOM 772 C CA . SER A 1 98 ? -8.559 0.722 10.302 1.00 89.00 98 SER A CA 1
ATOM 773 C C . SER A 1 98 ? -9.240 -0.238 11.281 1.00 89.00 98 SER A C 1
ATOM 775 O O . SER A 1 98 ? -10.450 -0.480 11.197 1.00 89.00 98 SER A O 1
ATOM 777 N N . GLU A 1 99 ? -8.475 -0.786 12.223 1.00 89.38 99 GLU A N 1
ATOM 778 C CA . GLU A 1 99 ? -8.980 -1.661 13.285 1.00 89.38 99 GLU A CA 1
ATOM 779 C C . GLU A 1 99 ? -10.043 -0.958 14.144 1.00 89.38 99 GLU A C 1
ATOM 781 O O . GLU A 1 99 ? -11.067 -1.553 14.483 1.00 89.38 99 GLU A O 1
ATOM 786 N N . ARG A 1 100 ? -9.879 0.348 14.394 1.00 82.88 100 ARG A N 1
ATOM 787 C CA . ARG A 1 100 ? -10.865 1.184 15.107 1.00 82.88 100 ARG A CA 1
ATOM 788 C C . ARG A 1 100 ? -12.075 1.591 14.261 1.00 82.88 100 ARG A C 1
ATOM 790 O O . ARG A 1 100 ? -12.930 2.332 14.739 1.00 82.88 100 ARG A O 1
ATOM 797 N N . GLY A 1 101 ? -12.158 1.138 13.009 1.00 80.69 101 GLY A N 1
ATOM 798 C CA . GLY A 1 101 ? -13.271 1.439 12.108 1.00 80.69 101 GLY A CA 1
ATOM 799 C C . GLY A 1 101 ? -13.190 2.805 11.424 1.00 80.69 101 GLY A C 1
ATOM 800 O O . GLY A 1 101 ? -14.194 3.266 10.883 1.00 80.69 101 GLY A O 1
ATOM 801 N N . VAL A 1 102 ? -12.019 3.450 11.403 1.00 79.50 102 VAL A N 1
ATOM 802 C CA . VAL A 1 102 ? -11.822 4.684 10.629 1.00 79.50 102 VAL A CA 1
ATOM 803 C C . VAL A 1 102 ? -11.785 4.329 9.146 1.00 79.50 102 VAL A C 1
ATOM 805 O O . VAL A 1 102 ? -11.003 3.469 8.736 1.00 79.50 102 VAL A O 1
ATOM 808 N N . LEU A 1 103 ? -12.620 4.992 8.342 1.00 83.00 103 LEU A N 1
ATOM 809 C CA . LEU A 1 103 ? -12.632 4.836 6.892 1.00 83.00 103 LEU A CA 1
ATOM 810 C C . LEU A 1 103 ? -11.871 5.991 6.242 1.00 83.00 103 LEU A C 1
ATOM 812 O O . LEU A 1 103 ? -12.158 7.165 6.467 1.00 83.00 103 LEU A O 1
ATOM 816 N N . GLN A 1 104 ? -10.902 5.674 5.398 1.00 84.31 104 GLN A N 1
ATOM 817 C CA . GLN A 1 104 ? -10.193 6.673 4.606 1.00 84.31 104 GLN A CA 1
ATOM 818 C C . GLN A 1 104 ? -10.508 6.476 3.133 1.00 84.31 104 GLN A C 1
ATOM 820 O O . GLN A 1 104 ? -10.582 5.345 2.661 1.00 84.31 104 GLN A O 1
ATOM 825 N N . VAL A 1 105 ? -10.664 7.582 2.412 1.00 85.75 105 VAL A N 1
ATOM 826 C CA . VAL A 1 105 ? -10.907 7.597 0.972 1.00 85.75 105 VAL A CA 1
ATOM 827 C C . VAL A 1 105 ? -9.750 8.329 0.313 1.00 85.75 105 VAL A C 1
ATOM 829 O O . VAL A 1 105 ? -9.456 9.473 0.658 1.00 85.75 105 VAL A O 1
ATOM 832 N N . LEU A 1 106 ? -9.066 7.675 -0.616 1.00 87.00 106 LEU A N 1
ATOM 833 C CA . LEU A 1 106 ? -7.966 8.258 -1.364 1.00 87.00 106 LEU A CA 1
ATOM 834 C C . LEU A 1 106 ? -8.304 8.274 -2.852 1.00 87.00 106 LEU A C 1
ATOM 836 O O . LEU A 1 106 ? -8.594 7.233 -3.436 1.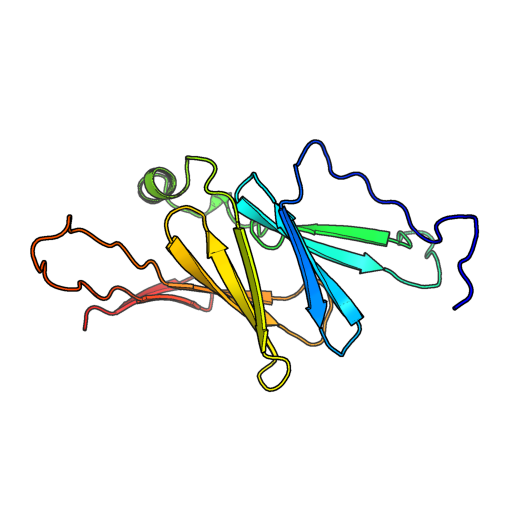00 87.00 106 LEU A O 1
ATOM 840 N N . GLY A 1 107 ? -8.241 9.455 -3.461 1.00 87.94 107 GLY A N 1
ATOM 841 C CA . GLY A 1 107 ? -8.269 9.600 -4.910 1.00 87.94 107 GLY A CA 1
ATOM 842 C C . GLY A 1 107 ? -6.922 9.176 -5.479 1.00 87.94 107 GLY A C 1
ATOM 843 O O . GLY A 1 107 ? -5.884 9.731 -5.112 1.00 87.94 107 GLY A O 1
ATOM 844 N N . LEU A 1 108 ? -6.936 8.184 -6.357 1.00 88.69 108 LEU A N 1
ATOM 845 C CA . LEU A 1 108 ? -5.766 7.693 -7.062 1.00 88.69 108 LEU A CA 1
ATOM 846 C C . LEU A 1 108 ? -5.577 8.521 -8.337 1.00 88.69 108 LEU A C 1
ATOM 848 O O . LEU A 1 108 ? -6.487 8.621 -9.154 1.00 88.69 108 LEU A O 1
ATOM 852 N N . SER A 1 109 ? -4.393 9.099 -8.534 1.00 86.44 109 SER A N 1
ATOM 853 C CA . SER A 1 109 ? -4.026 9.645 -9.846 1.00 86.44 109 SER A CA 1
ATOM 854 C C . SER A 1 109 ? -3.405 8.573 -10.734 1.00 86.44 109 SER A C 1
ATOM 856 O O . SER A 1 109 ? -2.902 7.572 -10.227 1.00 86.44 109 SER A O 1
ATOM 858 N N . GLU A 1 110 ? -3.332 8.824 -12.040 1.00 83.19 110 GLU A N 1
ATOM 859 C CA . GLU A 1 110 ? -2.556 7.983 -12.966 1.00 83.19 110 GLU A CA 1
ATOM 860 C C . GLU A 1 110 ? -1.057 7.966 -12.627 1.00 83.19 110 GLU A C 1
ATOM 862 O O . GLU A 1 110 ? -0.368 6.972 -12.845 1.00 83.19 110 GLU A O 1
ATOM 867 N N . VAL A 1 111 ? -0.548 9.054 -12.044 1.00 83.00 111 VAL A N 1
ATOM 868 C CA . VAL A 1 111 ? 0.850 9.159 -11.624 1.00 83.00 111 VAL A CA 1
ATOM 869 C C . VAL A 1 111 ? 1.077 8.360 -10.336 1.00 83.00 111 VAL A C 1
ATOM 871 O O . VAL A 1 111 ? 0.422 8.589 -9.317 1.00 83.00 111 VAL A O 1
ATOM 874 N N . VAL A 1 112 ? 2.037 7.433 -10.374 1.00 82.25 112 VAL A N 1
ATOM 875 C CA . VAL A 1 112 ? 2.477 6.637 -9.216 1.00 82.25 112 VAL A CA 1
ATOM 876 C C . VAL A 1 112 ? 2.980 7.550 -8.098 1.00 82.25 112 VAL A C 1
ATOM 878 O O . VAL A 1 112 ? 3.758 8.474 -8.339 1.00 82.25 112 VAL A O 1
ATOM 881 N N . GLY A 1 113 ? 2.592 7.265 -6.855 1.00 77.75 113 GLY A N 1
ATOM 882 C CA . GLY A 1 113 ? 3.018 8.050 -5.698 1.00 77.75 113 GLY A CA 1
ATOM 883 C C . GLY A 1 113 ? 2.229 9.340 -5.463 1.00 77.75 113 GLY A C 1
ATOM 884 O O . GLY A 1 113 ? 2.495 10.020 -4.476 1.00 77.75 113 GLY A O 1
ATOM 885 N N . VAL A 1 114 ? 1.249 9.664 -6.309 1.00 75.81 114 VAL A N 1
ATOM 886 C CA . VAL A 1 114 ? 0.348 10.801 -6.098 1.00 75.81 114 VAL A CA 1
ATOM 887 C C . VAL A 1 114 ? -1.038 10.280 -5.701 1.00 75.81 114 VAL A C 1
ATOM 889 O O . VAL A 1 114 ? -1.637 9.434 -6.371 1.00 75.81 114 VAL A O 1
ATOM 892 N N . THR A 1 115 ? -1.537 10.763 -4.561 1.00 72.50 115 THR A N 1
ATOM 893 C CA . THR A 1 115 ? -2.880 10.454 -4.052 1.00 72.50 115 THR A CA 1
ATOM 894 C C . THR A 1 115 ? -3.485 11.673 -3.365 1.00 72.50 115 THR A C 1
ATOM 896 O O . THR A 1 115 ? -2.813 12.313 -2.554 1.00 72.50 115 THR A O 1
ATOM 899 N N . GLY A 1 116 ? -4.756 11.969 -3.637 1.00 69.69 116 GLY A N 1
ATOM 900 C CA . GLY A 1 116 ? -5.556 12.896 -2.829 1.00 69.69 116 GLY A CA 1
ATOM 901 C C . GLY A 1 116 ? -6.189 12.154 -1.652 1.00 69.69 116 GLY A C 1
ATOM 902 O O . GLY A 1 116 ? -6.559 10.996 -1.811 1.00 69.69 116 GLY A O 1
ATOM 903 N N . ARG A 1 117 ? -6.322 12.774 -0.474 1.00 66.75 117 ARG A N 1
ATOM 904 C CA . ARG A 1 117 ? -6.793 12.098 0.751 1.00 66.75 117 ARG A CA 1
ATOM 905 C C . ARG A 1 117 ? -7.976 12.826 1.383 1.00 66.75 117 ARG A C 1
ATOM 907 O O . ARG A 1 117 ? -7.856 13.981 1.765 1.00 66.75 117 ARG A O 1
ATOM 914 N N . ALA A 1 118 ? -9.063 12.099 1.616 1.00 63.38 118 ALA A N 1
ATOM 915 C CA . ALA A 1 118 ? -10.160 12.484 2.497 1.00 63.38 118 ALA A CA 1
ATOM 916 C C . ALA A 1 118 ? -10.309 11.443 3.622 1.00 63.38 118 ALA A C 1
ATOM 918 O O . ALA A 1 118 ? -10.103 10.246 3.408 1.00 63.38 118 ALA A O 1
ATOM 919 N N . VAL A 1 119 ? -10.639 11.876 4.842 1.00 59.88 119 VAL A N 1
ATOM 920 C CA . VAL A 1 119 ? -10.750 10.982 6.008 1.00 59.88 119 VAL A CA 1
ATOM 921 C C . VAL A 1 119 ? -12.170 11.051 6.558 1.00 59.88 119 VAL A C 1
ATOM 923 O O . VAL A 1 119 ? -12.635 12.106 6.978 1.00 59.88 119 VAL A O 1
ATOM 926 N N . VAL A 1 120 ? -12.857 9.913 6.602 1.00 61.81 120 VAL A N 1
ATOM 927 C CA . VAL A 1 120 ? -14.199 9.807 7.179 1.00 61.81 120 VAL A CA 1
ATOM 928 C C . VAL A 1 120 ? -14.118 8.981 8.454 1.00 61.81 120 VAL A C 1
ATOM 930 O O . VAL A 1 120 ? -14.013 7.754 8.438 1.00 61.81 120 VAL A O 1
ATOM 933 N N . LYS A 1 121 ? -14.170 9.655 9.602 1.00 56.91 121 LYS A N 1
ATOM 934 C CA . LYS A 1 121 ? -14.153 8.961 10.886 1.00 56.91 121 LYS A CA 1
ATOM 935 C C . LYS A 1 121 ? -15.574 8.593 11.287 1.00 56.91 121 LYS A C 1
ATOM 937 O O . LYS A 1 121 ? -16.345 9.447 11.708 1.00 56.91 121 LYS A O 1
ATOM 942 N N . TRP A 1 122 ? -15.887 7.307 11.197 1.00 50.53 122 TRP A N 1
ATOM 943 C CA . TRP A 1 122 ? -17.058 6.744 11.853 1.00 50.53 122 TRP A CA 1
ATOM 944 C C . TRP A 1 122 ? -16.675 6.340 13.272 1.00 50.53 122 TRP A C 1
ATOM 946 O O . TRP A 1 122 ? -15.753 5.552 13.470 1.00 50.53 122 TRP A O 1
ATOM 956 N N . ARG A 1 123 ? -17.365 6.896 14.268 1.00 46.94 123 ARG A N 1
ATOM 957 C CA . ARG A 1 123 ? -17.250 6.467 15.662 1.00 46.94 123 ARG A CA 1
ATOM 958 C C . ARG A 1 123 ? -18.594 5.882 16.074 1.00 46.94 123 ARG A C 1
ATOM 960 O O . ARG A 1 123 ? -19.609 6.567 16.021 1.00 46.94 123 ARG A O 1
ATOM 967 N N . SER A 1 124 ? -18.608 4.599 16.429 1.00 42.81 124 SER A N 1
ATOM 968 C CA . SER A 1 124 ? -19.748 4.035 17.145 1.00 42.81 124 SER A CA 1
ATOM 969 C C . SER A 1 124 ? -19.597 4.451 18.605 1.00 42.81 124 SER A C 1
ATOM 971 O O . SER A 1 124 ? -18.730 3.940 19.308 1.00 42.81 124 SER A O 1
ATOM 973 N N . ASP A 1 125 ? -20.386 5.431 19.040 1.00 43.25 125 ASP A N 1
ATOM 974 C CA . ASP A 1 125 ? -20.401 5.887 20.437 1.00 43.25 125 ASP A CA 1
ATOM 975 C C . ASP A 1 125 ? -21.301 5.018 21.333 1.00 43.25 125 ASP A C 1
ATOM 977 O O . ASP A 1 125 ? -21.550 5.361 22.486 1.00 43.25 125 ASP A O 1
ATOM 981 N N . GLY A 1 126 ? -21.799 3.886 20.831 1.00 38.91 126 GLY A N 1
ATOM 982 C CA . GLY A 1 126 ? -22.791 3.080 21.527 1.00 38.91 126 GLY A CA 1
ATOM 983 C C . GLY A 1 126 ? -22.389 1.621 21.630 1.00 38.91 126 GLY A C 1
ATOM 984 O O . GLY A 1 126 ? -22.257 0.933 20.620 1.00 38.91 126 GLY A O 1
ATOM 985 N N . GLY A 1 127 ? -22.332 1.128 22.870 1.00 39.31 127 GLY A N 1
ATOM 986 C CA . GLY A 1 127 ? -22.761 -0.239 23.152 1.00 39.31 127 GLY A CA 1
ATOM 987 C C . GLY A 1 127 ? -24.179 -0.484 22.620 1.00 39.31 127 GLY A C 1
ATOM 988 O O . GLY A 1 127 ? -24.830 0.418 22.098 1.00 39.31 127 GLY A O 1
ATOM 989 N N . CYS A 1 128 ? -24.639 -1.719 22.752 1.00 44.69 128 CYS A N 1
ATOM 990 C CA . CYS A 1 128 ? -25.812 -2.343 22.128 1.00 44.69 128 CYS A CA 1
ATOM 991 C C . CYS A 1 128 ? -27.179 -1.605 22.214 1.00 44.69 128 CYS A C 1
ATOM 993 O O . CYS A 1 128 ? -28.170 -2.133 21.720 1.00 44.69 128 CYS A O 1
ATOM 995 N N . ASP A 1 129 ? -27.253 -0.395 22.772 1.00 39.00 129 ASP A N 1
ATOM 996 C CA . ASP A 1 129 ? -28.463 0.289 23.238 1.00 39.00 129 ASP A CA 1
ATOM 997 C C . ASP A 1 129 ? -28.899 1.485 22.359 1.00 39.00 129 ASP A C 1
ATOM 999 O O . ASP A 1 129 ? -29.336 2.519 22.860 1.00 39.00 129 ASP A O 1
ATOM 1003 N N . GLY A 1 130 ? -28.815 1.375 21.029 1.00 40.47 130 GLY A N 1
ATOM 1004 C CA . GLY A 1 130 ? -29.561 2.281 20.133 1.00 40.47 130 GLY A CA 1
ATOM 1005 C C . GLY A 1 130 ? -29.151 3.768 20.149 1.00 40.47 130 GLY A C 1
ATOM 1006 O O . GLY A 1 130 ? -29.999 4.643 19.972 1.00 40.47 130 GLY A O 1
ATOM 1007 N N . GLY A 1 131 ? -27.864 4.071 20.341 1.00 33.75 131 GLY A N 1
ATOM 1008 C CA . GLY A 1 131 ? -27.326 5.438 20.343 1.00 33.75 131 GLY A CA 1
ATOM 1009 C C . GLY A 1 131 ? -27.285 6.125 18.965 1.00 33.75 131 GLY A C 1
ATOM 1010 O O . GLY A 1 131 ? -27.027 5.504 17.937 1.00 33.75 131 GLY A O 1
ATOM 1011 N N . ARG A 1 132 ? -27.535 7.440 18.965 1.00 41.19 132 ARG A N 1
ATOM 1012 C CA . ARG A 1 132 ? -27.636 8.348 17.805 1.00 41.19 132 ARG A CA 1
ATOM 1013 C C . ARG A 1 132 ? -26.331 8.416 16.993 1.00 41.19 132 ARG A C 1
ATOM 1015 O O . ARG A 1 132 ? -25.269 8.668 17.551 1.00 41.19 132 ARG A O 1
ATOM 1022 N N . TRP A 1 133 ? -26.431 8.274 15.671 1.00 42.31 133 TRP A N 1
ATOM 1023 C CA . TRP A 1 133 ? -25.314 8.419 14.731 1.00 42.31 133 TRP A CA 1
ATOM 1024 C C . TRP A 1 133 ? -24.883 9.889 14.614 1.00 42.31 133 TRP A C 1
ATOM 1026 O O . TRP A 1 133 ? -25.660 10.722 14.150 1.00 42.31 133 TRP A O 1
ATOM 1036 N N . GLY A 1 134 ? -23.657 10.217 15.026 1.00 41.41 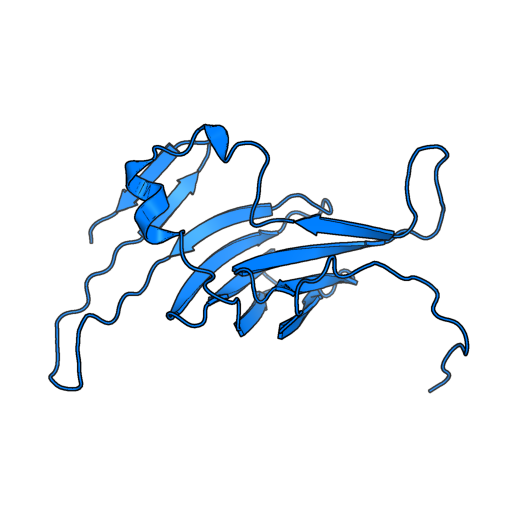134 GLY A N 1
ATOM 1037 C CA . GLY A 1 134 ? -23.023 11.501 14.722 1.00 41.41 134 GLY A CA 1
ATOM 1038 C C . GLY A 1 134 ? -22.199 11.392 13.439 1.00 41.41 134 GLY A C 1
ATOM 1039 O O . GLY A 1 134 ? -21.156 10.742 13.434 1.00 41.41 134 GLY A O 1
ATOM 1040 N N . LEU A 1 135 ? -22.665 12.001 12.348 1.00 41.72 135 LEU A N 1
ATOM 1041 C CA . LEU A 1 135 ? -21.915 12.118 11.095 1.00 41.72 135 LEU A CA 1
ATOM 1042 C C . LEU A 1 135 ? -20.932 13.291 11.198 1.00 41.72 135 LEU A C 1
ATOM 1044 O O . LEU A 1 135 ? -21.336 14.434 11.393 1.00 41.72 135 LEU A O 1
ATOM 1048 N N . GLY A 1 136 ? -19.641 13.011 11.034 1.00 45.81 136 GLY A N 1
ATOM 1049 C CA . GLY A 1 136 ? -18.618 14.028 10.813 1.00 45.81 136 GLY A CA 1
ATOM 1050 C C . GLY A 1 136 ? -17.748 13.621 9.632 1.00 45.81 136 GLY A C 1
ATOM 1051 O O . GLY A 1 136 ? -16.990 12.656 9.718 1.00 45.81 136 GLY A O 1
ATOM 1052 N N . VAL A 1 137 ? -17.855 14.340 8.516 1.00 43.56 137 VAL A N 1
ATOM 1053 C CA . VAL A 1 137 ? -16.927 14.199 7.388 1.00 43.56 137 VAL A CA 1
ATOM 1054 C C . VAL A 1 137 ? -15.882 15.300 7.528 1.00 43.56 137 VAL A C 1
ATOM 1056 O O . VAL A 1 137 ? -16.227 16.481 7.520 1.00 43.56 137 VAL A O 1
ATOM 1059 N N . ALA A 1 138 ? -14.613 14.915 7.667 1.00 48.09 138 ALA A N 1
ATOM 1060 C CA . ALA A 1 138 ? -13.489 15.838 7.598 1.00 48.09 138 ALA A CA 1
ATOM 1061 C C . ALA A 1 138 ? -12.820 15.682 6.226 1.00 48.09 138 ALA A C 1
ATOM 1063 O O . ALA A 1 138 ? -12.104 14.713 5.964 1.00 48.09 138 ALA A O 1
ATOM 1064 N N . VAL A 1 139 ? -13.075 16.626 5.322 1.00 42.12 139 VAL A N 1
ATOM 1065 C CA . VAL A 1 139 ? -12.425 16.639 4.005 1.00 42.12 139 VAL A CA 1
ATOM 1066 C C . VAL A 1 139 ? -11.170 17.499 4.094 1.00 42.12 139 VAL A C 1
ATOM 1068 O O . VAL A 1 139 ? -11.233 18.644 4.544 1.00 42.12 139 VAL A O 1
ATOM 1071 N N . MET A 1 140 ? -10.031 16.948 3.667 1.00 37.84 140 MET A N 1
ATOM 1072 C CA . MET A 1 140 ? -8.803 17.712 3.463 1.00 37.84 140 MET A CA 1
ATOM 1073 C C . MET A 1 140 ? -8.689 18.028 1.970 1.00 37.84 140 MET A C 1
ATOM 1075 O O . MET A 1 140 ? -8.531 17.122 1.155 1.00 37.84 140 MET A O 1
ATOM 1079 N N . GLN A 1 141 ? -8.804 19.305 1.612 1.00 35.66 141 GLN A N 1
ATOM 1080 C CA . GLN A 1 141 ? -8.693 19.783 0.232 1.00 35.66 141 GLN A CA 1
ATOM 1081 C C . GLN A 1 141 ? -7.833 21.050 0.233 1.00 35.66 141 GLN A C 1
ATOM 1083 O O . GLN A 1 141 ? -8.029 21.925 1.074 1.00 35.66 141 GLN A O 1
ATOM 1088 N N . ASP A 1 142 ? -6.826 21.108 -0.642 1.00 34.03 142 ASP A N 1
ATOM 1089 C CA . ASP A 1 142 ? -5.931 22.265 -0.826 1.00 34.03 142 ASP A CA 1
ATOM 1090 C C . ASP A 1 142 ? -5.277 22.804 0.463 1.00 34.03 142 ASP A C 1
ATOM 1092 O O . ASP A 1 142 ? -5.083 24.003 0.644 1.00 34.03 142 ASP A O 1
ATOM 1096 N N . GLY A 1 143 ? -4.932 21.907 1.394 1.00 35.84 143 GLY A N 1
ATOM 1097 C CA . GLY A 1 143 ? -4.282 22.272 2.658 1.00 35.84 143 GLY A CA 1
ATOM 1098 C C . GLY A 1 143 ? -5.215 22.852 3.730 1.00 35.84 143 GLY A C 1
ATOM 1099 O O . GLY A 1 143 ? -4.737 23.192 4.811 1.00 35.84 143 GLY A O 1
ATOM 1100 N N . GLY A 1 144 ? -6.527 22.924 3.477 1.00 30.02 144 GLY A N 1
ATOM 1101 C CA . GLY A 1 144 ? -7.553 23.298 4.454 1.00 30.02 144 GLY A CA 1
ATOM 1102 C C . GLY A 1 144 ? -8.365 22.096 4.951 1.00 30.02 144 GLY A C 1
ATOM 1103 O O . GLY A 1 144 ? -8.622 21.153 4.200 1.00 30.02 144 GLY A O 1
ATOM 1104 N N . TRP A 1 145 ? -8.781 22.134 6.222 1.00 39.28 145 TRP A N 1
ATOM 1105 C CA . TRP A 1 145 ? -9.705 21.160 6.814 1.00 39.28 145 TRP A CA 1
ATOM 1106 C C . TRP A 1 145 ? -11.126 21.718 6.817 1.00 39.28 145 TRP A C 1
ATOM 1108 O O . TRP A 1 145 ? -11.377 22.759 7.423 1.00 39.28 145 TRP A O 1
ATOM 1118 N N . TRP A 1 146 ? -12.059 20.997 6.200 1.00 38.28 146 TRP A N 1
ATOM 1119 C CA . TRP A 1 146 ? -13.481 21.330 6.221 1.00 38.28 146 TRP A CA 1
ATOM 1120 C C . TRP A 1 146 ? -14.235 20.268 7.019 1.00 38.28 146 TRP A C 1
ATOM 1122 O O . TRP A 1 146 ? -14.219 19.090 6.659 1.00 38.28 146 TRP A O 1
ATOM 1132 N N . ALA A 1 147 ? -14.876 20.681 8.115 1.00 44.12 147 ALA A N 1
ATOM 1133 C CA . ALA A 1 147 ? -15.771 19.836 8.897 1.00 44.12 147 ALA A CA 1
ATOM 1134 C C . ALA A 1 147 ? -17.219 20.192 8.544 1.00 44.12 147 ALA A C 1
ATOM 1136 O O . ALA A 1 147 ? -17.688 21.285 8.856 1.00 44.12 147 ALA A O 1
ATOM 1137 N N . GLY A 1 148 ? -17.916 19.274 7.876 1.00 40.53 148 GLY A N 1
ATOM 1138 C CA . GLY A 1 148 ? -19.361 19.364 7.687 1.00 40.53 148 GLY A CA 1
ATOM 1139 C C . GLY A 1 148 ? -20.069 18.627 8.818 1.00 40.53 148 GLY A C 1
ATOM 1140 O O . GLY A 1 148 ? -19.921 17.411 8.934 1.00 40.53 148 GLY A O 1
ATOM 1141 N N . LEU A 1 149 ? -20.817 19.356 9.648 1.00 35.16 149 LEU A N 1
ATOM 1142 C CA . LEU A 1 149 ? -21.857 18.781 10.504 1.00 35.16 149 LEU A CA 1
ATOM 1143 C C . LEU A 1 149 ? -23.148 18.750 9.674 1.00 35.16 149 LEU A C 1
ATOM 1145 O O . LEU A 1 149 ? -23.586 19.803 9.209 1.00 35.16 149 LEU A O 1
ATOM 1149 N N . HIS A 1 150 ? -23.719 17.564 9.469 1.00 38.88 150 HIS A N 1
ATOM 1150 C CA . HIS A 1 150 ? -25.071 17.390 8.930 1.00 38.88 150 HIS A CA 1
ATOM 1151 C C . HIS A 1 150 ? -26.021 16.948 10.039 1.00 38.88 150 HIS A C 1
ATOM 1153 O O . HIS A 1 150 ? -25.611 16.088 10.853 1.00 38.88 150 HIS A O 1
#